Protein AF-A8YEK2-F1 (afdb_monomer_lite)

pLDDT: mean 83.88, std 12.46, range [36.69, 96.44]

Structure (mmCIF, N/CA/C/O backbone):
data_AF-A8YEK2-F1
#
_entry.id   AF-A8YEK2-F1
#
loop_
_atom_site.group_PDB
_atom_site.id
_atom_site.type_symbol
_atom_site.label_atom_id
_atom_site.label_alt_id
_atom_site.label_comp_id
_atom_site.label_asym_id
_atom_site.label_entity_id
_atom_site.label_seq_id
_atom_site.pdbx_PDB_ins_code
_atom_site.Cartn_x
_atom_site.Cartn_y
_atom_site.Cartn_z
_atom_site.occupancy
_atom_site.B_iso_or_equiv
_atom_site.auth_seq_id
_atom_site.auth_comp_id
_atom_site.auth_asym_id
_atom_site.auth_atom_id
_atom_site.pdbx_PDB_model_num
ATOM 1 N N . MET A 1 1 ? -45.375 12.744 57.322 1.00 36.69 1 MET A N 1
ATOM 2 C CA . MET A 1 1 ? -44.792 13.806 56.476 1.00 36.69 1 MET A CA 1
ATOM 3 C C . MET A 1 1 ? -43.717 13.178 55.595 1.00 36.69 1 MET A C 1
ATOM 5 O O . MET A 1 1 ? -42.594 13.023 56.049 1.00 36.69 1 MET A O 1
ATOM 9 N N . SER A 1 2 ? -44.073 12.709 54.395 1.00 46.47 2 SER A N 1
ATOM 10 C CA . SER A 1 2 ? -43.096 12.183 53.431 1.00 46.47 2 SER A CA 1
ATOM 11 C C . SER A 1 2 ? -42.508 13.374 52.676 1.00 46.47 2 SER A C 1
ATOM 13 O O . SER A 1 2 ? -43.218 14.061 51.947 1.00 46.47 2 SER A O 1
ATOM 15 N N . SER A 1 3 ? -41.241 13.679 52.941 1.00 51.81 3 SER A N 1
ATOM 16 C CA . SER A 1 3 ? -40.473 14.622 52.134 1.00 51.81 3 SER A CA 1
ATOM 17 C C . SER A 1 3 ? -40.240 13.994 50.757 1.00 51.81 3 SER A C 1
ATOM 19 O O . SER A 1 3 ? -39.742 12.876 50.678 1.00 51.81 3 SER A O 1
ATOM 21 N N . THR A 1 4 ? -40.569 14.706 49.680 1.00 59.44 4 THR A N 1
ATOM 22 C CA . THR A 1 4 ? -40.248 14.332 48.288 1.00 59.44 4 THR A CA 1
ATOM 23 C C . THR A 1 4 ? -38.767 14.508 47.945 1.00 59.44 4 THR A C 1
ATOM 25 O O . THR A 1 4 ? -38.359 14.251 46.816 1.00 59.44 4 THR A O 1
ATOM 28 N N . LYS A 1 5 ? -37.949 14.967 48.899 1.00 64.44 5 LYS A N 1
ATOM 29 C CA . LYS A 1 5 ? -36.533 15.248 48.678 1.00 64.44 5 LYS A CA 1
ATOM 30 C C . LYS A 1 5 ? -35.699 13.990 48.879 1.00 64.44 5 LYS A C 1
ATOM 32 O O . LYS A 1 5 ? -35.540 13.506 49.999 1.00 64.44 5 LYS A O 1
ATOM 37 N N . THR A 1 6 ? -35.124 13.508 47.786 1.00 79.19 6 THR A N 1
ATOM 38 C CA . THR A 1 6 ? -34.118 12.438 47.747 1.00 79.19 6 THR A CA 1
ATOM 39 C C . THR A 1 6 ? -32.766 12.842 48.349 1.00 79.19 6 THR A C 1
ATOM 41 O O . THR A 1 6 ? -31.870 12.007 48.419 1.00 79.19 6 THR A O 1
ATOM 44 N N . ASP A 1 7 ? -32.615 14.079 48.836 1.00 81.75 7 ASP A N 1
ATOM 45 C CA . ASP A 1 7 ? -31.378 14.617 49.424 1.00 81.75 7 ASP A CA 1
ATOM 46 C C . ASP A 1 7 ? -30.803 13.717 50.524 1.00 81.75 7 ASP A C 1
ATOM 48 O O . ASP A 1 7 ? -29.603 13.461 50.549 1.00 81.75 7 ASP A O 1
ATOM 52 N N . PHE A 1 8 ? -31.663 13.165 51.389 1.00 84.19 8 PHE A N 1
ATOM 53 C CA . PHE A 1 8 ? -31.227 12.244 52.440 1.00 84.19 8 PHE A CA 1
ATOM 54 C C . PHE A 1 8 ? -30.558 10.992 51.860 1.00 84.19 8 PHE A C 1
ATOM 56 O O . PHE A 1 8 ? -29.527 10.557 52.362 1.00 84.19 8 PHE A O 1
ATOM 63 N N . PHE A 1 9 ? -31.114 10.429 50.784 1.00 86.19 9 PHE A N 1
ATOM 64 C CA . PHE A 1 9 ? -30.526 9.266 50.128 1.00 86.19 9 PHE A CA 1
ATOM 65 C C . PHE A 1 9 ? -29.167 9.612 49.519 1.00 86.19 9 PHE A C 1
ATOM 67 O O . PHE A 1 9 ? -28.196 8.903 49.768 1.00 86.19 9 PHE A O 1
ATOM 74 N N . TYR A 1 10 ? -29.069 10.712 48.770 1.00 87.00 10 TYR A N 1
ATOM 75 C CA . TYR A 1 10 ? -27.814 11.068 48.111 1.00 87.00 10 TYR A CA 1
ATOM 76 C C . TYR A 1 10 ? -26.707 11.431 49.108 1.00 87.00 10 TYR A C 1
ATOM 78 O O . TYR A 1 10 ? -25.601 10.921 48.973 1.00 87.00 10 TYR A O 1
ATOM 86 N N . GLN A 1 11 ? -27.018 12.220 50.138 1.00 88.25 11 GLN A N 1
ATOM 87 C CA . GLN A 1 11 ? -26.027 12.702 51.108 1.00 88.25 11 GLN A CA 1
ATOM 88 C C . GLN A 1 11 ? -25.652 11.650 52.159 1.00 88.25 11 GLN A C 1
ATOM 90 O O . GLN A 1 11 ? -24.489 11.509 52.516 1.00 88.25 11 GLN A O 1
ATOM 95 N N . GLN A 1 12 ? -26.628 10.905 52.690 1.00 86.62 12 GLN A N 1
ATOM 96 C CA . GLN A 1 12 ? -26.387 10.025 53.844 1.00 86.62 12 GLN A CA 1
ATOM 97 C C . GLN A 1 12 ? -26.151 8.565 53.454 1.00 86.62 12 GLN A C 1
ATOM 99 O O . GLN A 1 12 ? -25.608 7.802 54.251 1.00 86.62 12 GLN A O 1
ATOM 104 N N . ILE A 1 13 ? -26.568 8.153 52.251 1.00 86.62 13 ILE A N 1
ATOM 105 C CA . ILE A 1 13 ? -26.487 6.754 51.806 1.0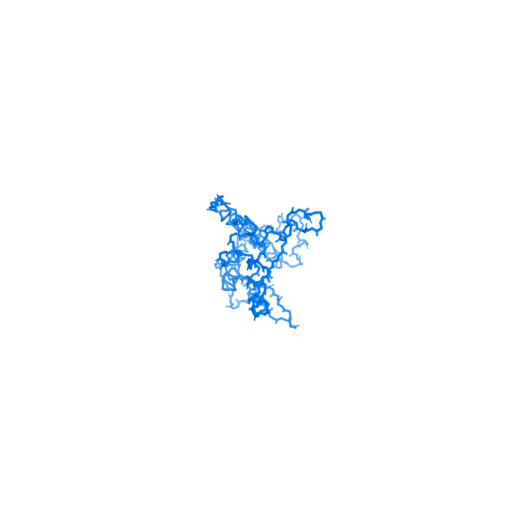0 86.62 13 ILE A CA 1
ATOM 106 C C . ILE A 1 13 ? -25.574 6.618 50.583 1.00 86.62 13 ILE A C 1
ATOM 108 O O . ILE A 1 13 ? -24.619 5.842 50.624 1.00 86.62 13 ILE A O 1
ATOM 112 N N . ALA A 1 14 ? -25.842 7.356 49.502 1.00 88.12 14 ALA A N 1
ATOM 113 C CA . ALA A 1 14 ? -25.131 7.190 48.238 1.00 88.12 14 ALA A CA 1
ATOM 114 C C . ALA A 1 14 ? -23.698 7.733 48.299 1.00 88.12 14 ALA A C 1
ATOM 116 O O . ALA A 1 14 ? -22.773 7.014 47.937 1.00 88.12 14 ALA A O 1
ATOM 117 N N . GLU A 1 15 ? -23.491 8.954 48.796 1.00 89.62 15 GLU A N 1
ATOM 118 C CA . GLU A 1 15 ? -22.173 9.598 48.861 1.00 89.62 15 GLU A CA 1
ATOM 119 C C . GLU A 1 15 ? -21.142 8.771 49.665 1.00 89.62 15 GLU A C 1
ATOM 121 O O . GLU A 1 15 ? -20.092 8.445 49.106 1.00 89.62 15 GLU A O 1
ATOM 126 N N . PRO A 1 16 ? -21.428 8.277 50.891 1.00 90.25 16 PRO A N 1
ATOM 127 C CA . PRO A 1 16 ? -20.495 7.408 51.617 1.00 90.25 16 PRO A CA 1
ATOM 128 C C . PRO A 1 16 ? -20.203 6.070 50.923 1.00 90.25 16 PRO A C 1
ATOM 130 O O . PRO A 1 16 ? -19.145 5.477 51.146 1.00 90.25 16 PRO A O 1
ATOM 133 N N . ALA A 1 17 ? -21.141 5.555 50.122 1.00 89.38 17 ALA A N 1
ATOM 134 C CA . ALA A 1 17 ? -20.961 4.318 49.366 1.00 89.38 17 ALA A CA 1
ATOM 135 C C . ALA A 1 17 ? -20.128 4.546 48.096 1.00 89.38 17 ALA A C 1
ATOM 137 O O . ALA A 1 17 ? -19.213 3.769 47.825 1.00 89.38 17 ALA A O 1
ATOM 138 N N . ILE A 1 18 ? -20.399 5.628 47.362 1.00 87.88 18 ILE A N 1
ATOM 139 C CA . ILE A 1 18 ? -19.689 6.017 46.139 1.00 87.88 18 ILE A CA 1
ATOM 140 C C . ILE A 1 18 ? -18.229 6.338 46.459 1.00 87.88 18 ILE A C 1
ATOM 142 O O . ILE A 1 18 ? -17.346 5.804 45.795 1.00 87.88 18 ILE A O 1
ATOM 146 N N . THR A 1 19 ? -17.944 7.102 47.517 1.00 88.44 19 THR A N 1
ATOM 147 C CA . THR A 1 19 ? -16.567 7.459 47.910 1.00 88.44 19 THR A CA 1
ATOM 148 C C . THR A 1 19 ? -15.678 6.233 48.154 1.00 88.44 19 THR A C 1
ATOM 150 O O . THR A 1 19 ? -14.480 6.281 47.898 1.00 88.44 19 THR A O 1
ATOM 153 N N . LYS A 1 20 ? -16.247 5.093 48.576 1.00 90.31 20 LYS A N 1
ATOM 154 C CA . LYS A 1 20 ? -15.490 3.839 48.765 1.00 90.31 20 LYS A CA 1
ATOM 155 C C . LYS A 1 20 ? -15.088 3.153 47.455 1.00 90.31 20 LYS A C 1
ATOM 157 O O . LYS A 1 20 ? -14.165 2.341 47.463 1.00 90.31 20 LYS A O 1
ATOM 162 N N . VAL A 1 21 ? -15.796 3.425 46.359 1.00 89.62 21 VAL A N 1
ATOM 163 C CA . VAL A 1 21 ? -15.631 2.730 45.069 1.00 89.62 21 VAL A CA 1
ATOM 164 C C . VAL A 1 21 ? -15.229 3.655 43.924 1.00 89.62 21 VAL A C 1
ATOM 166 O O . VAL A 1 21 ? -14.851 3.162 42.867 1.00 89.62 21 VAL A O 1
ATOM 169 N N . ILE A 1 22 ? -15.275 4.977 44.109 1.00 85.75 22 ILE A N 1
ATOM 170 C CA . ILE A 1 22 ? -15.063 5.953 43.033 1.00 85.75 22 ILE A CA 1
ATOM 171 C C . ILE A 1 22 ? -13.666 5.853 42.415 1.00 85.75 22 ILE A C 1
ATOM 173 O O . ILE A 1 22 ? -13.527 5.975 41.206 1.00 85.75 22 ILE A O 1
ATOM 177 N N . GLU A 1 23 ? -12.650 5.518 43.213 1.00 86.88 23 GLU A N 1
ATOM 178 C CA . GLU A 1 23 ? -11.283 5.290 42.723 1.00 86.88 23 GLU A CA 1
ATOM 179 C C . GLU A 1 23 ? -11.127 3.960 41.960 1.00 86.88 23 GLU A C 1
ATOM 181 O O . GLU A 1 23 ? -10.153 3.760 41.237 1.00 86.88 23 GLU A O 1
ATOM 186 N N . GLN A 1 24 ? -12.086 3.040 42.101 1.00 90.31 24 GLN A N 1
ATOM 187 C CA . GLN A 1 24 ? -12.080 1.730 41.438 1.00 90.31 24 GLN A CA 1
ATOM 188 C C . GLN A 1 24 ? -12.814 1.761 40.092 1.00 90.31 24 GLN A C 1
ATOM 190 O O . GLN A 1 24 ? -12.617 0.876 39.256 1.00 90.31 24 GLN A O 1
ATOM 195 N N . ILE A 1 25 ? -13.662 2.767 39.873 1.00 85.06 25 ILE A N 1
ATOM 196 C CA . ILE A 1 25 ? -14.484 2.899 38.674 1.00 85.06 25 ILE A CA 1
ATOM 197 C C . ILE A 1 25 ? -13.842 3.935 37.757 1.00 85.06 25 ILE A C 1
ATOM 199 O O . ILE A 1 25 ? -13.677 5.096 38.116 1.00 85.06 25 ILE A O 1
ATOM 203 N N . LYS A 1 26 ? -13.516 3.529 36.530 1.00 83.88 26 LYS A N 1
ATOM 204 C CA . LYS A 1 26 ? -13.131 4.475 35.479 1.00 83.88 26 LYS A CA 1
ATOM 205 C C . LYS A 1 26 ? -14.396 5.024 34.837 1.00 83.88 26 LYS A C 1
ATOM 207 O O . LYS A 1 26 ? -15.181 4.254 34.290 1.00 83.88 26 LYS A O 1
ATOM 212 N N . PHE A 1 27 ? -14.576 6.335 34.890 1.00 84.62 27 PHE A N 1
ATOM 213 C CA . PHE A 1 27 ? -15.700 7.018 34.262 1.00 84.62 27 PHE A CA 1
ATOM 214 C C . PHE A 1 27 ? -15.237 8.308 33.585 1.00 84.62 27 PHE A C 1
ATOM 216 O O . PHE A 1 27 ? -14.155 8.829 33.859 1.00 84.62 27 PHE A O 1
ATOM 223 N N . THR A 1 28 ? -16.076 8.816 32.692 1.00 83.62 28 THR A N 1
ATOM 224 C CA . THR A 1 28 ? -15.924 10.124 32.060 1.00 83.62 28 THR A CA 1
ATOM 225 C C . THR A 1 28 ? -17.251 10.852 32.205 1.00 83.62 28 THR A C 1
ATOM 227 O O . THR A 1 28 ? -18.308 10.249 32.034 1.00 83.62 28 THR A O 1
ATOM 230 N N . HIS A 1 29 ? -17.189 12.130 32.564 1.00 84.81 29 HIS A N 1
ATOM 231 C CA . HIS A 1 29 ? -18.342 13.008 32.712 1.00 84.81 29 HIS A CA 1
ATOM 232 C C . HIS A 1 29 ? -18.150 14.211 31.792 1.00 84.81 29 HIS A C 1
ATOM 234 O O . HIS A 1 29 ? -17.053 14.763 31.726 1.00 84.81 29 HIS A O 1
ATOM 240 N N . PHE A 1 30 ? -19.213 14.615 31.111 1.00 84.69 30 PHE A N 1
ATOM 241 C CA . PHE A 1 30 ? -19.267 15.850 30.344 1.00 84.69 30 PHE A CA 1
ATOM 242 C C . PHE A 1 30 ? -20.660 16.455 30.489 1.00 84.69 30 PHE A C 1
ATOM 244 O O . PHE A 1 30 ? -21.650 15.725 30.570 1.00 84.69 30 PHE A O 1
ATOM 251 N N . ASP A 1 31 ? -20.719 17.783 30.525 1.00 84.12 31 ASP A N 1
ATOM 252 C CA . ASP A 1 31 ? -21.965 18.533 30.609 1.00 84.12 31 ASP A CA 1
ATOM 253 C C . ASP A 1 31 ? -22.311 19.120 29.233 1.00 84.12 31 ASP A C 1
ATOM 255 O O . ASP A 1 31 ? -21.562 19.914 28.665 1.00 84.12 31 ASP A O 1
ATOM 259 N N . LEU A 1 32 ? -23.467 18.731 28.691 1.00 81.12 32 LEU A N 1
ATOM 260 C CA . LEU A 1 32 ? -23.976 19.236 27.412 1.00 81.12 32 LEU A CA 1
ATOM 261 C C . LEU A 1 32 ? -24.475 20.687 27.496 1.00 81.12 32 LEU A C 1
ATOM 263 O O . LEU A 1 32 ? -24.857 21.262 26.482 1.00 81.12 32 LEU A O 1
ATOM 267 N N . GLN A 1 33 ? -24.511 21.288 28.680 1.00 82.62 33 GLN A N 1
ATOM 268 C CA . GLN A 1 33 ? -24.783 22.711 28.854 1.00 82.62 33 GLN A CA 1
ATOM 269 C C . GLN A 1 33 ? -23.504 23.552 28.694 1.00 82.62 33 GLN A C 1
ATOM 271 O O . GLN A 1 33 ? -23.597 24.735 28.376 1.00 82.62 33 GLN A O 1
ATOM 276 N N . GLU A 1 34 ? -22.319 22.942 28.822 1.00 81.75 34 GLU A N 1
ATOM 277 C CA . GLU A 1 34 ? -21.000 23.587 28.705 1.00 81.75 34 GLU A CA 1
ATOM 278 C C . GLU A 1 34 ? -20.349 23.372 27.320 1.00 81.75 34 GLU A C 1
ATOM 280 O O . GLU A 1 34 ? -19.126 23.321 27.178 1.00 81.75 34 GLU A O 1
ATOM 285 N N . LEU A 1 35 ? -21.170 23.248 26.270 1.00 70.50 35 LEU A N 1
ATOM 286 C CA . LEU A 1 35 ? -20.732 22.924 24.903 1.00 70.50 35 LEU A CA 1
ATOM 287 C C . LEU A 1 35 ? -19.715 23.906 24.312 1.00 70.50 35 LEU A C 1
ATOM 289 O O . LEU A 1 35 ? -18.928 23.507 23.461 1.00 70.50 35 LEU A O 1
ATOM 293 N N . GLU A 1 36 ? -19.705 25.165 24.753 1.00 71.31 36 GLU A N 1
ATOM 294 C CA . GLU A 1 36 ? -18.755 26.178 24.267 1.00 71.31 36 GLU A CA 1
ATOM 295 C C . GLU A 1 36 ? -17.289 25.807 24.547 1.00 71.31 36 GLU A C 1
ATOM 297 O O . GLU A 1 36 ? -16.398 26.242 23.820 1.00 71.31 36 GLU A O 1
ATOM 302 N N . ASN A 1 37 ? -17.041 24.968 25.559 1.00 68.06 37 ASN A N 1
ATOM 303 C CA . ASN A 1 37 ? -15.702 24.540 25.968 1.00 68.06 37 ASN A CA 1
ATOM 304 C C . ASN A 1 37 ? -15.381 23.087 25.580 1.00 68.06 37 ASN A C 1
ATOM 306 O O . ASN A 1 37 ? -14.303 22.591 25.914 1.00 68.06 37 ASN A O 1
ATOM 310 N N . LEU A 1 38 ? -16.300 22.392 24.903 1.00 70.50 38 LEU A N 1
ATOM 311 C CA . LEU A 1 38 ? -16.163 20.978 24.564 1.00 70.50 38 LEU A CA 1
ATOM 312 C C . LEU A 1 38 ? -16.007 20.793 23.054 1.00 70.50 38 LEU A C 1
ATOM 314 O O . LEU A 1 38 ? -16.780 21.326 22.260 1.00 70.50 38 LEU A O 1
ATOM 318 N N . ASP A 1 39 ? -15.032 19.975 22.650 1.00 79.00 39 ASP A N 1
ATOM 319 C CA . ASP A 1 39 ? -14.944 19.533 21.262 1.00 79.00 39 ASP A CA 1
ATOM 320 C C . ASP A 1 39 ? -16.093 18.553 20.982 1.00 79.00 39 ASP A C 1
ATOM 322 O O . ASP A 1 39 ? -16.094 17.397 21.418 1.00 79.00 39 ASP A O 1
ATOM 326 N N . LEU A 1 40 ? -17.101 19.035 20.252 1.00 79.81 40 LEU A N 1
ATOM 327 C CA . LEU A 1 40 ? -18.253 18.253 19.803 1.00 79.81 40 LEU A CA 1
ATOM 328 C C . LEU A 1 40 ? -17.841 16.948 19.114 1.00 79.81 40 LEU A C 1
ATOM 330 O O . LEU A 1 40 ? -18.556 15.947 19.205 1.00 79.81 40 LEU A O 1
ATOM 334 N N . LEU A 1 41 ? -16.686 16.941 18.443 1.00 80.12 41 LEU A N 1
ATOM 335 C CA . LEU A 1 41 ? -16.166 15.760 17.773 1.00 80.12 41 LEU A CA 1
ATOM 336 C C . LEU A 1 41 ? -15.792 14.657 18.771 1.00 80.12 41 LEU A C 1
ATOM 338 O O . LEU A 1 41 ? -15.984 13.476 18.480 1.00 80.12 41 LEU A O 1
ATOM 342 N N . ASP A 1 42 ? -15.284 15.014 19.946 1.00 81.69 42 ASP A N 1
ATOM 343 C CA . ASP A 1 42 ? -14.876 14.048 20.963 1.00 81.69 42 ASP A CA 1
ATOM 344 C C . ASP A 1 42 ? -16.073 13.496 21.739 1.00 81.69 42 ASP A C 1
ATOM 346 O O . ASP A 1 42 ? -16.140 12.286 21.969 1.00 81.69 42 ASP A O 1
ATOM 350 N N . ILE A 1 43 ? -17.077 14.330 22.032 1.00 84.94 43 ILE A N 1
ATOM 351 C CA . ILE A 1 43 ? -18.364 13.861 22.574 1.00 84.94 43 ILE A CA 1
ATOM 352 C C . ILE A 1 43 ? -19.009 12.870 21.603 1.00 84.94 43 ILE A C 1
ATOM 354 O O . ILE A 1 43 ? -19.435 11.788 22.009 1.00 84.94 43 ILE A O 1
ATOM 358 N N . TYR A 1 44 ? -19.036 13.211 20.312 1.00 83.75 44 TYR A N 1
ATOM 359 C CA . TYR A 1 44 ? -19.581 12.337 19.278 1.00 83.75 44 TYR A CA 1
ATOM 360 C C . TYR A 1 44 ? -18.854 10.987 19.225 1.00 83.75 44 TYR A C 1
ATOM 362 O O . TYR A 1 44 ? -19.498 9.944 19.152 1.00 83.75 44 TYR A O 1
ATOM 370 N N . LYS A 1 45 ? -17.518 10.972 19.328 1.00 82.81 45 LYS A N 1
ATOM 371 C CA . LYS A 1 45 ? -16.745 9.720 19.388 1.00 82.81 45 LYS A CA 1
ATOM 372 C C . LYS A 1 45 ? -17.068 8.897 20.634 1.00 82.81 45 LYS A C 1
ATOM 374 O O . LYS A 1 45 ? -17.220 7.686 20.512 1.00 82.81 45 LYS A O 1
ATOM 379 N N . ILE A 1 46 ? -17.174 9.515 21.812 1.00 86.31 46 ILE A N 1
ATOM 380 C CA . ILE A 1 46 ? -17.486 8.807 23.068 1.00 86.31 46 ILE A CA 1
ATOM 381 C C . ILE A 1 46 ? -18.890 8.198 23.016 1.00 86.31 46 ILE A C 1
ATOM 383 O O . ILE A 1 46 ? -19.099 7.074 23.466 1.00 86.31 46 ILE A O 1
ATOM 387 N N . LEU A 1 47 ? -19.847 8.927 22.444 1.00 87.81 47 LEU A N 1
ATOM 388 C CA . LEU A 1 47 ? -21.231 8.480 22.302 1.00 87.81 47 LEU A CA 1
ATOM 389 C C . LEU A 1 47 ? -21.473 7.614 21.059 1.00 87.81 47 LEU A C 1
ATOM 391 O O . LEU A 1 47 ? -22.598 7.171 20.833 1.00 87.81 47 LEU A O 1
ATOM 395 N N . SER A 1 48 ? -20.437 7.351 20.262 1.00 86.62 48 SER A N 1
ATOM 396 C CA . SER A 1 48 ? -20.551 6.495 19.087 1.00 86.62 48 SER A CA 1
ATOM 397 C C . SER A 1 48 ? -20.904 5.053 19.488 1.00 86.62 48 SER A C 1
ATOM 399 O O . SER A 1 48 ? -20.440 4.568 20.531 1.00 86.62 48 SER A O 1
ATOM 401 N N . PRO A 1 49 ? -21.696 4.328 18.674 1.00 82.94 49 PRO A N 1
ATOM 402 C CA . PRO A 1 49 ? -21.988 2.916 18.909 1.00 82.94 49 PRO A CA 1
ATOM 403 C C . PRO A 1 49 ? -20.718 2.083 19.074 1.00 82.94 49 PRO A C 1
ATOM 405 O O . PRO A 1 49 ? -20.680 1.166 19.890 1.00 82.94 49 PRO A O 1
ATOM 408 N N . GLU A 1 50 ? -19.658 2.419 18.342 1.00 83.44 50 GLU A N 1
ATOM 409 C CA . GLU A 1 50 ? -18.385 1.722 18.406 1.00 83.44 50 GLU A CA 1
ATOM 410 C C . GLU A 1 50 ? -17.735 1.844 19.782 1.00 83.44 50 GLU A C 1
ATOM 412 O O . GLU A 1 50 ? -17.248 0.848 20.320 1.00 83.44 50 GLU A O 1
ATOM 417 N N . HIS A 1 51 ? -17.767 3.038 20.377 1.00 85.31 51 HIS A N 1
ATOM 418 C CA . HIS A 1 51 ? -17.227 3.268 21.713 1.00 85.31 51 HIS A CA 1
ATOM 419 C C . HIS A 1 51 ? -18.120 2.658 22.802 1.00 85.31 51 HIS A C 1
ATOM 421 O O . HIS A 1 51 ? -17.627 1.927 23.662 1.00 85.31 51 HIS A O 1
ATOM 427 N N . LEU A 1 52 ? -19.436 2.890 22.739 1.00 87.38 52 LEU A N 1
ATOM 428 C CA . LEU A 1 52 ? -20.388 2.435 23.759 1.00 87.38 52 LEU A CA 1
ATOM 429 C C . LEU A 1 52 ? -20.566 0.912 23.782 1.00 87.38 52 LEU A C 1
ATOM 431 O O . LEU A 1 52 ? -20.641 0.310 24.852 1.00 87.38 52 LEU A O 1
ATOM 435 N N . LEU A 1 53 ? -20.617 0.278 22.609 1.00 86.56 53 LEU A N 1
ATOM 436 C CA . LEU A 1 53 ? -20.781 -1.173 22.473 1.00 86.56 53 LEU A CA 1
ATOM 437 C C . LEU A 1 53 ? -19.439 -1.905 22.378 1.00 86.56 53 LEU A C 1
ATOM 439 O O . LEU A 1 53 ? -19.417 -3.127 22.220 1.00 86.56 53 LEU A O 1
ATOM 443 N N . LYS A 1 54 ? -18.321 -1.173 22.485 1.00 79.62 54 LYS A N 1
ATOM 444 C CA . LYS A 1 54 ? -16.963 -1.718 22.402 1.00 79.62 54 LYS A CA 1
ATOM 445 C C . LYS A 1 54 ? -16.740 -2.512 21.108 1.00 79.62 54 LYS A C 1
ATOM 447 O O . LYS A 1 54 ? -16.075 -3.552 21.108 1.00 79.62 54 LYS A O 1
ATOM 452 N N . LEU A 1 55 ? -17.332 -2.040 20.011 1.00 78.06 55 LEU A N 1
ATOM 453 C CA . LEU A 1 55 ? -17.166 -2.656 18.700 1.00 78.06 55 LEU A CA 1
ATOM 454 C C . LEU A 1 55 ? -15.745 -2.394 18.194 1.00 78.06 55 LEU A C 1
ATOM 456 O O . LEU A 1 55 ? -15.123 -1.394 18.563 1.00 78.06 55 LEU A O 1
ATOM 460 N N . PRO A 1 56 ? -15.214 -3.274 17.333 1.00 65.00 56 PRO A N 1
ATOM 461 C CA . PRO A 1 56 ? -13.968 -2.995 16.642 1.00 65.00 56 PRO A CA 1
ATOM 462 C C . PRO A 1 56 ? -14.086 -1.668 15.883 1.00 65.00 56 PRO A C 1
ATOM 464 O O . PRO A 1 56 ? -14.906 -1.516 14.979 1.00 65.00 56 PRO A O 1
ATOM 467 N N . PHE A 1 57 ? -13.253 -0.702 16.261 1.00 60.50 57 PHE A N 1
ATOM 468 C CA . PHE A 1 57 ? -13.150 0.573 15.569 1.00 60.50 57 PHE A CA 1
ATOM 469 C C . PHE A 1 57 ? -12.554 0.302 14.177 1.00 60.50 57 PHE A C 1
ATOM 471 O O . PHE A 1 57 ? -11.427 -0.175 14.062 1.00 60.50 57 PHE A O 1
ATOM 478 N N . VAL A 1 58 ? -13.288 0.600 13.100 1.00 54.88 58 VAL A N 1
ATOM 479 C CA . VAL A 1 58 ? -12.847 0.367 11.700 1.00 54.88 58 VAL A CA 1
ATOM 480 C C . VAL A 1 58 ? -11.640 1.250 11.311 1.00 54.88 58 VAL A C 1
ATOM 482 O O . VAL A 1 58 ? -11.085 1.136 10.222 1.00 54.88 58 VAL A O 1
ATOM 485 N N . ASN A 1 59 ? -11.204 2.130 12.212 1.00 48.44 59 ASN A N 1
ATOM 486 C CA . ASN A 1 59 ? -10.247 3.201 11.951 1.00 48.44 59 ASN A CA 1
ATOM 487 C C . ASN A 1 59 ? -8.771 2.852 12.190 1.00 48.44 59 ASN A C 1
ATOM 489 O O . ASN A 1 59 ? -7.929 3.730 12.044 1.00 48.44 59 ASN A O 1
ATOM 493 N N . ASP A 1 60 ? -8.428 1.582 12.416 1.00 46.38 60 ASP A N 1
ATOM 494 C CA . ASP A 1 60 ? -7.069 1.098 12.113 1.00 46.38 60 ASP A CA 1
ATOM 495 C C . ASP A 1 60 ? -6.947 0.635 10.651 1.00 46.38 60 ASP A C 1
ATOM 497 O O . ASP A 1 60 ? -6.139 -0.224 10.297 1.00 46.38 60 ASP A O 1
ATOM 501 N N . SER A 1 61 ? -7.701 1.283 9.761 1.00 49.72 61 SER A N 1
ATOM 502 C CA . SER A 1 61 ? -7.554 1.249 8.303 1.00 49.72 61 SER A CA 1
ATOM 503 C C . SER A 1 61 ? -6.143 1.632 7.815 1.00 49.72 61 SER A C 1
ATOM 505 O O . SER A 1 61 ? -5.821 1.401 6.652 1.00 49.72 61 SER A O 1
ATOM 507 N N . ASN A 1 62 ? -5.273 2.130 8.704 1.00 49.25 62 ASN A N 1
ATOM 508 C CA . ASN A 1 62 ? -3.848 2.361 8.452 1.00 49.25 62 ASN A CA 1
ATOM 509 C C . ASN A 1 62 ? -2.943 1.152 8.738 1.00 49.25 62 ASN A C 1
ATOM 511 O O . ASN A 1 62 ? -1.760 1.179 8.386 1.00 49.25 62 ASN A O 1
ATOM 515 N N . THR A 1 63 ? -3.460 0.070 9.325 1.00 55.38 63 THR A N 1
ATOM 516 C CA . THR A 1 63 ? -2.700 -1.180 9.407 1.00 55.38 63 THR A CA 1
ATOM 517 C C . THR A 1 63 ? -2.845 -1.907 8.080 1.00 55.38 63 THR A C 1
ATOM 519 O O . THR A 1 63 ? -3.725 -2.741 7.883 1.00 55.38 63 THR A O 1
ATOM 522 N N . LEU A 1 64 ? -1.967 -1.550 7.143 1.00 65.44 64 LEU A N 1
ATOM 523 C CA . LEU A 1 64 ? -1.835 -2.214 5.854 1.00 65.44 64 LEU A CA 1
ATOM 524 C C . LEU A 1 64 ? -1.794 -3.736 6.063 1.00 65.44 64 LEU A C 1
ATOM 526 O O . LEU A 1 64 ? -0.881 -4.255 6.713 1.00 65.44 64 LEU A O 1
ATOM 530 N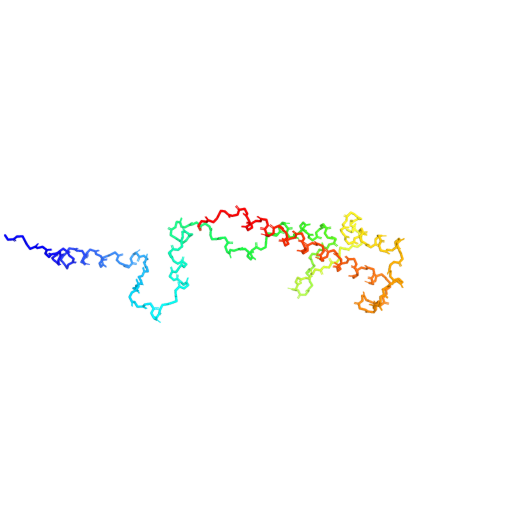 N . ASN A 1 65 ? -2.783 -4.450 5.519 1.00 82.00 65 ASN A N 1
ATOM 531 C CA . ASN A 1 65 ? -2.802 -5.909 5.519 1.00 82.00 65 ASN A CA 1
ATOM 532 C C . ASN A 1 65 ? -1.561 -6.396 4.752 1.00 82.00 65 ASN A C 1
ATOM 534 O O . ASN A 1 65 ? -1.523 -6.354 3.525 1.00 82.00 65 ASN A O 1
ATOM 538 N N . LYS A 1 66 ? -0.516 -6.792 5.492 1.00 84.94 66 LYS A N 1
ATOM 539 C CA . LYS A 1 66 ? 0.796 -7.147 4.929 1.00 84.94 66 LYS A CA 1
ATOM 540 C C . LYS A 1 66 ? 0.702 -8.262 3.880 1.00 84.94 66 LYS A C 1
ATOM 542 O O . LYS A 1 66 ? 1.308 -8.082 2.829 1.00 84.94 66 LYS A O 1
ATOM 547 N N . PRO A 1 67 ? -0.046 -9.364 4.109 1.00 89.75 67 PRO A N 1
ATOM 548 C CA . PRO A 1 67 ? -0.307 -10.350 3.063 1.00 89.75 67 PRO A CA 1
ATOM 549 C C . PRO A 1 67 ? -0.885 -9.732 1.788 1.00 89.75 67 PRO A C 1
ATOM 551 O O . PRO A 1 67 ? -0.298 -9.892 0.726 1.00 89.75 67 PRO A O 1
ATOM 554 N N . PHE A 1 68 ? -1.972 -8.960 1.893 1.00 88.56 68 PHE A N 1
ATOM 555 C CA . PHE A 1 68 ? -2.590 -8.314 0.730 1.00 88.56 68 PHE A CA 1
ATOM 556 C C . PHE A 1 68 ? -1.619 -7.382 -0.003 1.00 88.56 68 PHE A C 1
ATOM 558 O O . PHE A 1 68 ? -1.540 -7.406 -1.225 1.00 88.56 68 PHE A O 1
ATOM 565 N N . TYR A 1 69 ? -0.858 -6.576 0.737 1.00 90.12 69 TYR A N 1
ATOM 566 C CA . TYR A 1 69 ? 0.131 -5.669 0.163 1.00 90.12 69 TYR A CA 1
ATOM 567 C C . TYR A 1 69 ? 1.248 -6.409 -0.581 1.00 90.12 69 TYR A C 1
ATOM 569 O O . TYR A 1 69 ? 1.609 -6.011 -1.685 1.00 90.12 69 TYR A O 1
ATOM 577 N N . ASN A 1 70 ? 1.771 -7.493 -0.005 1.00 91.50 70 ASN A N 1
ATOM 578 C CA . ASN A 1 70 ? 2.810 -8.296 -0.644 1.00 91.50 70 ASN A CA 1
ATOM 579 C C . ASN A 1 70 ? 2.293 -8.961 -1.927 1.00 91.50 70 ASN A C 1
ATOM 581 O O . ASN A 1 70 ? 2.979 -8.915 -2.944 1.00 91.50 70 ASN A O 1
ATOM 585 N N . GLU A 1 71 ? 1.075 -9.508 -1.901 1.00 93.19 71 GLU A N 1
ATOM 586 C CA . GLU A 1 71 ? 0.427 -10.070 -3.094 1.00 93.19 71 GLU A CA 1
ATOM 587 C C . GLU A 1 71 ? 0.164 -8.997 -4.157 1.00 93.19 71 GLU A C 1
ATOM 589 O O . GLU A 1 71 ? 0.376 -9.224 -5.347 1.00 93.19 71 GLU A O 1
ATOM 594 N N . LEU A 1 72 ? -0.240 -7.792 -3.746 1.00 93.81 72 LEU A N 1
ATOM 595 C CA . LEU A 1 72 ? -0.436 -6.678 -4.669 1.00 93.81 72 LEU A CA 1
ATOM 596 C C . LEU A 1 72 ? 0.874 -6.300 -5.370 1.00 93.81 72 LEU A C 1
ATOM 598 O O . LEU A 1 72 ? 0.886 -6.148 -6.590 1.00 93.81 72 LEU A O 1
ATOM 602 N N . LEU A 1 73 ? 1.979 -6.181 -4.626 1.00 94.69 73 LEU A N 1
ATOM 603 C CA . LEU A 1 73 ? 3.299 -5.960 -5.220 1.00 94.69 73 LEU A CA 1
ATOM 604 C C . LEU A 1 73 ? 3.681 -7.104 -6.166 1.00 94.69 73 LEU A C 1
ATOM 606 O O . LEU A 1 73 ? 4.152 -6.837 -7.272 1.00 94.69 73 LEU A O 1
ATOM 610 N N . TYR A 1 74 ? 3.414 -8.353 -5.773 1.00 94.19 74 TYR A N 1
ATOM 611 C CA . TYR A 1 74 ? 3.704 -9.527 -6.589 1.00 94.19 74 TYR A CA 1
ATOM 612 C C . TYR A 1 74 ? 2.978 -9.491 -7.943 1.00 94.19 74 TYR A C 1
ATOM 614 O O . TYR A 1 74 ? 3.620 -9.611 -8.984 1.00 94.19 74 TYR A O 1
ATOM 622 N N . ILE A 1 75 ? 1.670 -9.207 -7.947 1.00 94.81 75 ILE A N 1
ATOM 623 C CA . ILE A 1 75 ? 0.857 -9.062 -9.169 1.00 94.81 75 ILE A CA 1
ATOM 624 C C . ILE A 1 75 ? 1.385 -7.931 -10.066 1.00 94.81 75 ILE A C 1
ATOM 626 O O . ILE A 1 75 ? 1.373 -8.044 -11.295 1.00 94.81 75 ILE A O 1
ATOM 630 N N . ILE A 1 76 ? 1.870 -6.836 -9.472 1.00 96.44 76 ILE A N 1
ATOM 631 C CA . ILE A 1 76 ? 2.481 -5.738 -10.234 1.00 96.44 76 ILE A CA 1
ATOM 632 C C . ILE A 1 76 ? 3.796 -6.174 -10.891 1.00 96.44 76 ILE A C 1
ATOM 634 O O . ILE A 1 76 ? 4.084 -5.734 -12.002 1.00 96.44 76 ILE A O 1
ATOM 638 N N . GLY A 1 77 ? 4.577 -7.028 -10.227 1.00 96.06 77 GLY A N 1
ATOM 639 C CA . GLY A 1 77 ? 5.969 -7.337 -10.583 1.00 96.06 77 GLY A CA 1
ATOM 640 C C . GLY A 1 77 ? 6.994 -6.563 -9.740 1.00 96.06 77 GLY A C 1
ATOM 641 O O . GLY A 1 77 ? 8.125 -6.323 -10.171 1.00 96.06 77 GLY A O 1
ATOM 642 N N . LEU A 1 78 ? 6.597 -6.132 -8.539 1.00 96.12 78 LEU A N 1
ATOM 643 C CA . LEU A 1 78 ? 7.413 -5.383 -7.585 1.00 96.12 78 LEU A CA 1
ATOM 644 C C . LEU A 1 78 ? 7.694 -6.200 -6.320 1.00 96.12 78 LEU A C 1
ATOM 646 O O . LEU A 1 78 ? 6.985 -7.144 -5.982 1.00 96.12 78 LEU A O 1
ATOM 650 N N . THR A 1 79 ? 8.723 -5.799 -5.580 1.00 94.19 79 THR A N 1
ATOM 651 C CA . THR A 1 79 ? 9.061 -6.367 -4.273 1.00 94.19 79 THR A CA 1
ATOM 652 C C . THR A 1 79 ? 9.590 -5.294 -3.321 1.00 94.19 79 THR A C 1
ATOM 654 O O . THR A 1 79 ? 10.102 -4.255 -3.750 1.00 94.19 79 THR A O 1
ATOM 657 N N . GLU A 1 80 ? 9.452 -5.533 -2.016 1.00 92.31 80 GLU A N 1
ATOM 658 C CA . GLU A 1 80 ? 10.012 -4.668 -0.978 1.00 92.31 80 GLU A CA 1
ATOM 659 C C . GLU A 1 80 ? 11.467 -5.070 -0.698 1.00 92.31 80 GLU A C 1
ATOM 661 O O . GLU A 1 80 ? 11.764 -6.193 -0.291 1.00 92.31 80 GLU A O 1
ATOM 666 N N . ILE A 1 81 ? 12.386 -4.127 -0.879 1.00 89.44 81 ILE A N 1
ATOM 667 C CA . ILE A 1 81 ? 13.817 -4.290 -0.646 1.00 89.44 81 ILE A CA 1
ATOM 668 C C . ILE A 1 81 ? 14.195 -3.469 0.587 1.00 89.44 81 ILE A C 1
ATOM 670 O O . ILE A 1 81 ? 13.803 -2.311 0.734 1.00 89.44 81 ILE A O 1
ATOM 674 N N . LYS A 1 82 ? 14.978 -4.064 1.489 1.00 87.19 82 LYS A N 1
ATOM 675 C CA . LYS A 1 82 ? 15.582 -3.340 2.612 1.00 87.19 82 LYS A CA 1
ATOM 676 C C . LYS A 1 82 ? 16.953 -2.833 2.186 1.00 87.19 82 LYS A C 1
ATOM 678 O O . LYS A 1 82 ? 17.868 -3.636 2.033 1.00 87.19 82 LYS A O 1
ATOM 683 N N . ASP A 1 83 ? 17.096 -1.521 2.049 1.00 85.75 83 ASP A N 1
ATOM 684 C CA . ASP A 1 83 ? 18.388 -0.876 1.812 1.00 85.75 83 ASP A CA 1
ATOM 685 C C . ASP A 1 83 ? 18.688 0.122 2.933 1.00 85.75 83 ASP A C 1
ATOM 687 O O . ASP A 1 83 ? 17.886 1.010 3.224 1.00 85.75 83 ASP A O 1
ATOM 691 N N . LYS A 1 84 ? 19.833 -0.048 3.606 1.00 83.38 84 LYS A N 1
ATOM 692 C CA . LYS A 1 84 ? 20.326 0.846 4.676 1.00 83.38 84 LYS A CA 1
ATOM 693 C C . LYS A 1 84 ? 19.263 1.227 5.727 1.00 83.38 84 LYS A C 1
ATOM 695 O O . LYS A 1 84 ? 19.195 2.367 6.180 1.00 83.38 84 LYS A O 1
ATOM 700 N N . GLY A 1 85 ? 18.409 0.272 6.104 1.00 82.88 85 GLY A N 1
ATOM 701 C CA . GLY A 1 85 ? 17.340 0.469 7.093 1.00 82.88 85 GLY A CA 1
ATOM 702 C C . GLY A 1 85 ? 16.063 1.130 6.559 1.00 82.88 85 GLY A C 1
ATOM 703 O O . GLY A 1 85 ? 15.083 1.219 7.296 1.00 82.88 85 GLY A O 1
ATOM 704 N N . LYS A 1 86 ? 16.026 1.537 5.285 1.00 84.50 86 LYS A N 1
ATOM 705 C CA . LYS A 1 86 ? 14.821 2.013 4.599 1.00 84.50 86 LYS A CA 1
ATOM 706 C C . LYS A 1 86 ? 14.187 0.883 3.790 1.00 84.50 86 LYS A C 1
ATOM 708 O O . LYS A 1 86 ? 14.871 0.063 3.180 1.00 84.50 86 LYS A O 1
ATOM 713 N N . LYS A 1 87 ? 12.857 0.849 3.799 1.00 85.44 87 LYS A N 1
ATOM 714 C CA . LYS A 1 87 ? 12.051 0.002 2.919 1.00 85.44 87 LYS A CA 1
ATOM 715 C C . LYS A 1 87 ? 11.871 0.731 1.594 1.00 85.44 87 LYS A C 1
ATOM 717 O O . LYS A 1 87 ? 11.340 1.839 1.578 1.00 85.44 87 LYS A O 1
ATOM 722 N N . LEU A 1 88 ? 12.343 0.124 0.515 1.00 89.62 88 LEU A N 1
ATOM 723 C CA . LEU A 1 88 ? 12.186 0.605 -0.851 1.00 89.62 88 LEU A CA 1
ATOM 724 C C . LEU A 1 88 ? 11.338 -0.394 -1.630 1.00 89.62 88 LEU A C 1
ATOM 726 O O . LEU A 1 88 ? 11.380 -1.589 -1.359 1.00 89.62 88 LEU A O 1
ATOM 730 N N . ILE A 1 89 ? 10.579 0.095 -2.603 1.00 92.31 89 ILE A N 1
ATOM 731 C CA . ILE A 1 89 ? 9.833 -0.752 -3.534 1.00 92.31 89 ILE A CA 1
ATOM 732 C C . ILE A 1 89 ? 10.570 -0.699 -4.866 1.00 92.31 89 ILE A C 1
ATOM 734 O O . ILE A 1 89 ? 10.882 0.388 -5.352 1.00 92.31 89 ILE A O 1
ATOM 738 N N . GLY A 1 90 ? 10.858 -1.859 -5.447 1.00 92.50 90 GLY A N 1
ATOM 739 C CA . GLY A 1 90 ? 11.563 -1.958 -6.722 1.00 92.50 90 GLY A CA 1
ATOM 740 C C . GLY A 1 90 ? 11.073 -3.125 -7.567 1.00 92.50 90 GLY A C 1
ATOM 741 O O . GLY A 1 90 ? 10.354 -3.995 -7.074 1.00 92.50 90 GLY A O 1
ATOM 742 N N . ARG A 1 91 ? 11.468 -3.136 -8.846 1.00 93.81 91 ARG A N 1
ATOM 743 C CA . ARG A 1 91 ? 11.227 -4.264 -9.757 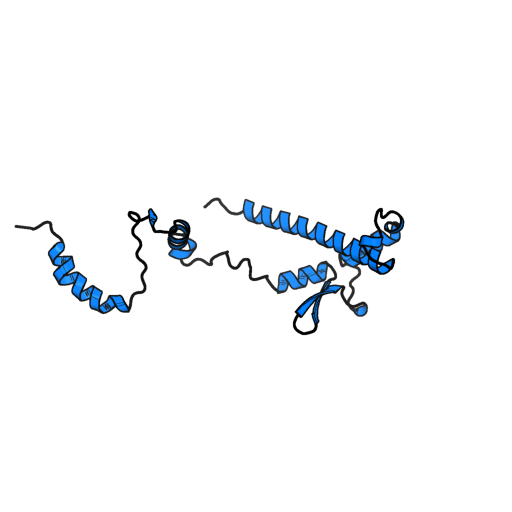1.00 93.81 91 ARG A CA 1
ATOM 744 C C . ARG A 1 91 ? 11.837 -5.537 -9.182 1.00 93.81 91 ARG A C 1
ATOM 746 O O . ARG A 1 91 ? 12.911 -5.498 -8.578 1.00 93.81 91 ARG A O 1
ATOM 753 N N . MET A 1 92 ? 11.170 -6.663 -9.401 1.00 92.00 92 MET A N 1
ATOM 754 C CA . MET A 1 92 ? 11.748 -7.969 -9.096 1.00 92.00 92 MET A CA 1
ATOM 755 C C . MET A 1 92 ? 13.083 -8.174 -9.828 1.00 92.00 92 MET A C 1
ATOM 757 O O . MET A 1 92 ? 13.298 -7.686 -10.947 1.00 92.00 92 MET A O 1
ATOM 761 N N . LYS A 1 93 ? 13.990 -8.905 -9.173 1.00 91.12 93 LYS A N 1
ATOM 762 C CA . LYS A 1 93 ? 15.259 -9.331 -9.774 1.00 91.12 93 LYS A CA 1
ATOM 763 C C . LYS A 1 93 ? 14.975 -10.205 -10.984 1.00 91.12 93 LYS A C 1
ATOM 765 O O . LYS A 1 93 ? 13.981 -10.915 -10.984 1.00 91.12 93 LYS A O 1
ATOM 770 N N . GLU A 1 94 ? 15.865 -10.191 -11.971 1.00 87.62 94 GLU A N 1
ATOM 771 C CA . GLU A 1 94 ? 15.682 -10.914 -13.239 1.00 87.62 94 GLU A CA 1
ATOM 772 C C . GLU A 1 94 ? 15.258 -12.373 -13.064 1.00 87.62 94 GLU A C 1
ATOM 774 O O . GLU A 1 94 ? 14.294 -12.790 -13.691 1.00 87.62 94 GLU A O 1
ATOM 779 N N . CYS A 1 95 ? 15.898 -13.109 -12.152 1.00 88.69 95 CYS A N 1
ATOM 780 C CA . CYS A 1 95 ? 15.575 -14.514 -11.890 1.00 88.69 95 CYS A CA 1
ATOM 781 C C . CYS A 1 95 ? 14.175 -14.744 -11.293 1.00 88.69 95 CYS A C 1
ATOM 783 O O . CYS A 1 95 ? 13.662 -15.854 -11.376 1.00 88.69 95 CYS A O 1
ATOM 785 N N . ASP A 1 96 ? 13.587 -13.714 -10.680 1.00 88.88 96 ASP A N 1
ATOM 786 C CA . ASP A 1 96 ? 12.297 -13.769 -9.986 1.00 88.88 96 ASP A CA 1
ATOM 787 C C . ASP A 1 96 ? 11.185 -13.052 -10.778 1.00 88.88 96 ASP A C 1
ATOM 789 O O . ASP A 1 96 ? 10.034 -13.006 -10.334 1.00 88.88 96 ASP A O 1
ATOM 793 N N . ARG A 1 97 ? 11.510 -12.450 -11.934 1.00 90.94 97 ARG A N 1
ATOM 794 C CA . ARG A 1 97 ? 10.520 -11.771 -12.778 1.00 90.94 97 ARG A CA 1
ATOM 795 C C . ARG A 1 97 ? 9.518 -12.793 -13.299 1.00 90.94 97 ARG A C 1
ATOM 797 O O . ARG A 1 97 ? 9.879 -13.861 -13.782 1.00 90.94 97 ARG A O 1
ATOM 804 N N . CYS A 1 98 ? 8.244 -12.435 -13.206 1.00 91.06 98 CYS A N 1
ATOM 805 C CA . CYS A 1 98 ? 7.147 -13.241 -13.716 1.00 91.06 98 CYS A CA 1
ATOM 806 C C . CYS A 1 98 ? 6.555 -12.552 -14.948 1.00 91.06 98 CYS A C 1
ATOM 808 O O . CYS A 1 98 ? 6.013 -11.450 -14.823 1.00 91.06 98 CYS A O 1
ATOM 810 N N . ASP A 1 99 ? 6.588 -13.221 -16.104 1.00 87.81 99 ASP A N 1
ATOM 811 C CA . ASP A 1 99 ? 6.038 -12.705 -17.371 1.00 87.81 99 ASP A CA 1
ATOM 812 C C . ASP A 1 99 ? 4.555 -12.317 -17.251 1.00 87.81 99 ASP A C 1
ATOM 814 O O . ASP A 1 99 ? 4.081 -11.383 -17.890 1.00 87.81 99 ASP A O 1
ATOM 818 N N . GLY A 1 100 ? 3.820 -13.006 -16.371 1.00 90.38 100 GLY A N 1
ATOM 819 C CA . GLY A 1 100 ? 2.415 -12.731 -16.073 1.00 90.38 100 GLY A CA 1
ATOM 820 C C . GLY A 1 100 ? 2.158 -11.483 -15.218 1.00 90.38 100 GLY A C 1
ATOM 821 O O . GLY A 1 100 ? 0.999 -11.113 -15.037 1.00 90.38 100 GLY A O 1
ATOM 822 N N . SER A 1 101 ? 3.191 -10.827 -14.685 1.00 95.56 101 SER A N 1
ATOM 823 C CA . SER A 1 101 ? 3.014 -9.605 -13.895 1.00 95.56 101 SER A CA 1
ATOM 824 C C . SER A 1 101 ? 2.601 -8.420 -14.772 1.00 95.56 101 SER A C 1
ATOM 826 O O . SER A 1 101 ? 2.805 -8.408 -15.989 1.00 95.56 101 SER A O 1
ATOM 828 N N . LEU A 1 102 ? 1.980 -7.407 -14.166 1.00 96.00 102 LEU A N 1
ATOM 829 C CA . LEU A 1 102 ? 1.458 -6.261 -14.916 1.00 96.00 102 LEU A CA 1
ATOM 830 C C . LEU A 1 102 ? 2.561 -5.464 -15.617 1.00 96.00 102 LEU A C 1
ATOM 832 O O . LEU A 1 102 ? 2.375 -5.066 -16.766 1.00 96.00 102 LEU A O 1
ATOM 836 N N . ILE A 1 103 ? 3.705 -5.263 -14.954 1.00 96.44 103 ILE A N 1
ATOM 837 C CA . ILE A 1 103 ? 4.837 -4.543 -15.541 1.00 96.44 103 ILE A CA 1
ATOM 838 C C . ILE A 1 103 ? 5.411 -5.316 -16.728 1.00 96.44 103 ILE A C 1
ATOM 840 O O . ILE A 1 103 ? 5.577 -4.719 -17.788 1.00 96.44 103 ILE A O 1
ATOM 844 N N . GLU A 1 104 ? 5.673 -6.618 -16.595 1.00 95.44 104 GLU A N 1
ATOM 845 C CA . GLU A 1 104 ? 6.287 -7.401 -17.680 1.00 95.44 104 GLU A CA 1
ATOM 846 C C . GLU A 1 104 ? 5.349 -7.524 -18.892 1.00 95.44 104 GLU A C 1
ATOM 848 O O . GLU A 1 104 ? 5.768 -7.301 -20.031 1.00 95.44 104 GLU A O 1
ATOM 853 N N . ASN A 1 105 ? 4.048 -7.733 -18.659 1.00 95.06 105 ASN A N 1
ATOM 854 C CA . ASN A 1 105 ? 3.042 -7.694 -19.722 1.00 95.06 105 ASN A CA 1
ATOM 855 C C . ASN A 1 105 ? 2.977 -6.329 -20.418 1.00 95.06 105 ASN A C 1
ATOM 857 O O . ASN A 1 105 ? 2.884 -6.250 -21.646 1.00 95.06 105 ASN A O 1
ATOM 861 N N . ALA A 1 106 ? 3.014 -5.239 -19.647 1.00 94.62 106 ALA A N 1
ATOM 862 C CA . ALA A 1 106 ? 3.010 -3.897 -20.207 1.00 94.62 106 ALA A CA 1
ATOM 863 C C . ALA A 1 106 ? 4.278 -3.638 -21.032 1.00 94.62 106 ALA A C 1
ATOM 865 O O . ALA A 1 106 ? 4.155 -3.142 -22.147 1.00 94.62 106 ALA A O 1
ATOM 866 N N . ILE A 1 107 ? 5.464 -4.020 -20.545 1.00 94.62 107 ILE A N 1
ATOM 867 C CA . ILE A 1 107 ? 6.729 -3.902 -21.287 1.00 94.62 107 ILE A CA 1
ATOM 868 C C . ILE A 1 107 ? 6.636 -4.658 -22.612 1.00 94.62 107 ILE A C 1
ATOM 870 O O . ILE A 1 107 ? 6.822 -4.047 -23.661 1.00 94.62 107 ILE A O 1
ATOM 874 N N . SER A 1 108 ? 6.255 -5.939 -22.584 1.00 93.69 108 SER A N 1
ATOM 875 C CA . SER A 1 108 ? 6.110 -6.764 -23.792 1.00 93.69 108 SER A CA 1
ATOM 876 C C . SER A 1 108 ? 5.159 -6.125 -24.816 1.00 93.69 108 SER A C 1
ATOM 878 O O . SER A 1 108 ? 5.418 -6.092 -26.025 1.00 93.69 108 SER A O 1
ATOM 880 N N . ARG A 1 109 ? 4.055 -5.533 -24.341 1.00 93.06 109 ARG A N 1
ATOM 881 C CA . ARG A 1 109 ? 3.091 -4.863 -25.218 1.00 93.06 109 ARG A CA 1
ATOM 882 C C . ARG A 1 109 ? 3.595 -3.530 -25.767 1.00 93.06 109 ARG A C 1
ATOM 884 O O . ARG A 1 109 ? 3.273 -3.190 -26.902 1.00 93.06 109 ARG A O 1
ATOM 891 N N . LEU A 1 110 ? 4.326 -2.758 -24.972 1.00 91.50 110 LEU A N 1
ATOM 892 C CA . LEU A 1 110 ? 4.880 -1.468 -25.381 1.00 91.50 110 LEU A CA 1
ATOM 893 C C . LEU A 1 110 ? 6.003 -1.643 -26.404 1.00 91.50 110 LEU A C 1
ATOM 895 O O . LEU A 1 110 ? 6.042 -0.892 -27.379 1.00 91.50 110 LEU A O 1
ATOM 899 N N . ASP A 1 111 ? 6.846 -2.652 -26.194 1.00 90.38 111 ASP A N 1
ATOM 900 C CA . ASP A 1 111 ? 7.953 -3.021 -27.072 1.00 90.38 111 ASP A CA 1
ATOM 901 C C . ASP A 1 111 ? 7.439 -3.541 -28.425 1.00 90.38 111 ASP A C 1
ATOM 903 O O . ASP A 1 111 ? 7.755 -2.988 -29.474 1.00 90.38 111 ASP A O 1
ATOM 907 N N . SER A 1 112 ? 6.499 -4.496 -28.414 1.00 90.81 112 SER A N 1
ATOM 908 C CA . SER A 1 112 ? 5.898 -5.037 -29.651 1.00 90.81 112 SER A CA 1
ATOM 909 C C . SER A 1 112 ? 5.147 -4.011 -30.509 1.00 90.81 112 SER A C 1
ATOM 911 O O . SER A 1 112 ? 4.923 -4.242 -31.697 1.00 90.81 112 SER A O 1
ATOM 913 N N . LEU A 1 113 ? 4.719 -2.895 -29.920 1.00 88.19 113 LEU A N 1
ATOM 914 C CA . LEU A 1 113 ? 4.000 -1.824 -30.608 1.00 88.19 113 LEU A CA 1
ATOM 915 C C . LEU A 1 113 ? 4.890 -0.619 -30.954 1.00 88.19 113 LEU A C 1
ATOM 917 O O . LEU A 1 113 ? 4.349 0.389 -31.420 1.00 88.19 113 LEU A O 1
ATOM 921 N N . ASP A 1 114 ? 6.197 -0.702 -30.683 1.00 84.25 114 ASP A N 1
ATOM 922 C CA . ASP A 1 114 ? 7.185 0.369 -30.860 1.00 84.25 114 ASP A CA 1
ATOM 923 C C . ASP A 1 114 ? 6.696 1.724 -30.305 1.00 84.25 114 ASP A C 1
ATOM 925 O O . ASP A 1 114 ? 6.716 2.780 -30.947 1.00 84.25 114 ASP A O 1
ATOM 929 N N . LYS A 1 115 ? 6.129 1.688 -29.090 1.00 80.00 115 LYS A N 1
ATOM 930 C CA . LYS A 1 115 ? 5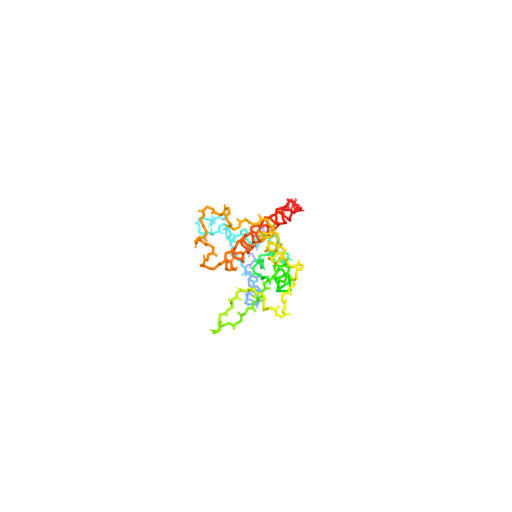.493 2.870 -28.481 1.00 80.00 115 LYS A CA 1
ATOM 931 C C . LYS A 1 115 ? 6.483 3.864 -27.900 1.00 80.00 115 LYS A C 1
ATOM 933 O O . LYS A 1 115 ? 6.111 5.021 -27.712 1.00 80.00 115 LYS A O 1
ATOM 938 N N . ILE A 1 116 ? 7.723 3.445 -27.663 1.00 78.00 116 ILE A N 1
ATOM 939 C CA . ILE A 1 116 ? 8.790 4.319 -27.167 1.00 78.00 116 ILE A CA 1
ATOM 940 C C . ILE A 1 116 ? 9.130 5.393 -28.199 1.00 78.00 116 ILE A C 1
ATOM 942 O O . ILE A 1 116 ? 9.198 6.567 -27.840 1.00 78.00 116 ILE A O 1
ATOM 946 N N . ALA A 1 117 ? 9.211 5.031 -29.483 1.00 76.25 117 ALA A N 1
ATOM 947 C CA . ALA A 1 117 ? 9.453 5.977 -30.572 1.00 76.25 117 ALA A CA 1
ATOM 948 C C . ALA A 1 117 ? 8.343 7.040 -30.723 1.00 76.25 117 ALA A C 1
ATOM 950 O O . ALA A 1 117 ? 8.554 8.091 -31.324 1.00 76.25 117 ALA A O 1
ATOM 951 N N . GLN A 1 118 ? 7.153 6.785 -30.166 1.00 79.06 118 GLN A N 1
ATOM 952 C CA . GLN A 1 118 ? 5.985 7.672 -30.229 1.00 79.06 118 GLN A CA 1
ATOM 953 C C . GLN A 1 118 ? 5.828 8.549 -28.974 1.00 79.06 118 GLN A C 1
ATOM 955 O O . GLN A 1 118 ? 4.859 9.311 -28.870 1.00 79.06 118 GLN A O 1
ATOM 960 N N . LEU A 1 119 ? 6.744 8.448 -28.004 1.00 79.31 119 LEU A N 1
ATOM 961 C CA . LEU A 1 119 ? 6.711 9.267 -26.798 1.00 79.31 119 LEU A CA 1
ATOM 962 C C . LEU A 1 119 ? 7.015 10.728 -27.131 1.00 79.31 119 LEU A C 1
ATOM 964 O O . LEU A 1 119 ? 8.027 11.049 -27.743 1.00 79.31 119 LEU A O 1
ATOM 968 N N . LYS A 1 120 ? 6.151 11.634 -26.663 1.00 79.38 120 LYS A N 1
ATOM 969 C CA . LYS A 1 120 ? 6.367 13.081 -26.815 1.00 79.38 120 LYS A CA 1
ATOM 970 C C . LYS A 1 120 ? 7.565 13.573 -25.997 1.00 79.38 120 LYS A C 1
ATOM 972 O O . LYS A 1 120 ? 8.311 14.422 -26.469 1.00 79.38 120 LYS A O 1
ATOM 977 N N . ASN A 1 121 ? 7.747 13.016 -24.796 1.00 83.81 121 ASN A N 1
ATOM 978 C CA . ASN A 1 121 ? 8.760 13.433 -23.825 1.00 83.81 121 ASN A CA 1
ATOM 979 C C . ASN A 1 121 ? 9.503 12.197 -23.266 1.00 83.81 121 ASN A C 1
ATOM 981 O O . ASN A 1 121 ? 9.294 11.829 -22.110 1.00 83.81 121 ASN A O 1
ATOM 985 N N . PRO A 1 122 ? 10.322 11.498 -24.072 1.00 82.94 122 PRO A N 1
ATOM 986 C CA . PRO A 1 122 ? 10.965 10.245 -23.659 1.00 82.94 122 PRO A CA 1
ATOM 987 C C . PRO A 1 122 ? 11.958 10.428 -22.500 1.00 82.94 122 PRO A C 1
ATOM 989 O O . PRO A 1 122 ? 12.101 9.530 -21.675 1.00 82.94 122 PRO A O 1
ATOM 992 N N . GLU A 1 123 ? 12.573 11.608 -22.384 1.00 85.81 123 GLU A N 1
ATOM 993 C CA . GLU A 1 123 ? 13.530 11.941 -21.318 1.00 85.81 123 GLU A CA 1
ATOM 994 C C . GLU A 1 123 ? 12.912 11.897 -19.907 1.00 85.81 123 GLU A C 1
ATOM 996 O O . GLU A 1 123 ? 13.618 11.684 -18.926 1.00 85.81 123 GLU A O 1
ATOM 1001 N N . GLU A 1 124 ? 11.585 12.042 -19.784 1.00 88.06 124 GLU A N 1
ATOM 1002 C CA . GLU A 1 124 ? 10.877 11.918 -18.498 1.00 88.06 124 GLU A CA 1
ATOM 1003 C C . GLU A 1 124 ? 10.866 10.481 -17.962 1.00 88.06 124 GLU A C 1
ATOM 1005 O O . GLU A 1 124 ? 10.632 10.260 -16.773 1.00 88.06 124 GLU A O 1
ATOM 1010 N N . PHE A 1 125 ? 11.087 9.500 -18.837 1.00 87.56 125 PHE A N 1
ATOM 1011 C CA . PHE A 1 125 ? 10.991 8.082 -18.510 1.00 87.56 125 PHE A CA 1
ATOM 1012 C C . PHE A 1 125 ? 12.356 7.409 -18.372 1.00 87.56 125 PHE A C 1
ATOM 1014 O O . PHE A 1 125 ? 12.403 6.238 -18.018 1.00 87.56 125 PHE A O 1
ATOM 1021 N N . GLY A 1 126 ? 13.461 8.115 -18.601 1.00 90.12 126 GLY A N 1
ATOM 1022 C CA . GLY A 1 126 ? 14.805 7.572 -18.428 1.00 90.12 126 GLY A CA 1
ATOM 1023 C C . GLY A 1 126 ? 15.728 7.884 -19.593 1.00 90.12 126 GLY A C 1
ATOM 1024 O O . GLY A 1 126 ? 15.335 8.489 -20.593 1.00 90.12 126 GLY A O 1
ATOM 1025 N N . THR A 1 127 ? 16.975 7.455 -19.435 1.00 89.00 127 THR A N 1
ATOM 1026 C CA . THR A 1 127 ? 18.058 7.736 -20.384 1.00 89.00 127 THR A CA 1
ATOM 1027 C C . THR A 1 127 ? 18.256 6.611 -21.390 1.00 89.00 127 THR A C 1
ATOM 1029 O O . THR A 1 127 ? 18.638 6.868 -22.529 1.00 89.00 127 THR A O 1
ATOM 1032 N N . THR A 1 128 ? 17.956 5.375 -20.990 1.00 91.19 128 THR A N 1
ATOM 1033 C CA . THR A 1 128 ? 18.029 4.192 -21.852 1.00 91.19 128 THR A CA 1
ATOM 1034 C C . THR A 1 128 ? 16.637 3.728 -22.267 1.00 91.19 128 THR A C 1
ATOM 1036 O O . THR A 1 128 ? 15.648 3.985 -21.577 1.00 91.19 128 THR A O 1
ATOM 1039 N N . ASP A 1 129 ? 16.538 3.015 -23.388 1.00 87.94 129 ASP A N 1
ATOM 1040 C CA . ASP A 1 129 ? 15.249 2.494 -23.858 1.00 87.94 129 ASP A CA 1
ATOM 1041 C C . ASP A 1 129 ? 14.650 1.469 -22.884 1.00 87.94 129 ASP A C 1
ATOM 1043 O O . ASP A 1 129 ? 13.438 1.459 -22.675 1.00 87.94 129 ASP A O 1
ATOM 1047 N N . GLU A 1 130 ? 15.488 0.683 -22.201 1.00 89.38 130 GLU A N 1
ATOM 1048 C CA . GLU A 1 130 ? 15.040 -0.237 -21.151 1.00 89.38 130 GLU A CA 1
ATOM 1049 C C . GLU A 1 130 ? 14.457 0.513 -19.942 1.00 89.38 130 GLU A C 1
ATOM 1051 O O . GLU A 1 130 ? 13.373 0.166 -19.462 1.00 89.38 130 GLU A O 1
ATOM 1056 N N . GLU A 1 131 ? 15.124 1.577 -19.475 1.00 91.19 131 GLU A N 1
ATOM 1057 C CA . GLU A 1 131 ? 14.602 2.437 -18.405 1.00 91.19 131 GLU A CA 1
ATOM 1058 C C . GLU A 1 131 ? 13.267 3.067 -18.808 1.00 91.19 131 GLU A C 1
ATOM 1060 O O . GLU A 1 131 ? 12.316 3.056 -18.023 1.00 91.19 131 GLU A O 1
ATOM 1065 N N . ARG A 1 132 ? 13.174 3.567 -20.047 1.00 92.50 132 ARG A N 1
ATOM 1066 C CA . ARG A 1 132 ? 11.962 4.195 -20.586 1.00 92.50 132 ARG A CA 1
ATOM 1067 C C . ARG A 1 132 ? 10.801 3.208 -20.665 1.00 92.50 132 ARG A C 1
ATOM 1069 O O . ARG A 1 132 ? 9.695 3.537 -20.224 1.00 92.50 132 ARG A O 1
ATOM 1076 N N . LEU A 1 133 ? 11.046 1.996 -21.168 1.00 92.19 133 LEU A N 1
ATOM 1077 C CA . LEU A 1 133 ? 10.064 0.909 -21.213 1.00 92.19 133 LEU A CA 1
ATOM 1078 C C . LEU A 1 133 ? 9.565 0.556 -19.815 1.00 92.19 133 LEU A C 1
ATOM 1080 O O . LEU A 1 133 ? 8.354 0.547 -19.576 1.00 92.19 133 LEU A O 1
ATOM 1084 N N . TYR A 1 134 ? 10.486 0.323 -18.881 1.00 93.94 134 TYR A N 1
ATOM 1085 C CA . TYR A 1 134 ? 10.141 -0.030 -17.511 1.00 93.94 134 TYR A CA 1
ATOM 1086 C C . TYR A 1 134 ? 9.353 1.082 -16.808 1.00 93.94 134 TYR A C 1
ATOM 1088 O O . TYR A 1 134 ? 8.287 0.819 -16.252 1.00 93.94 134 TYR A O 1
ATOM 1096 N N . ASN A 1 135 ? 9.823 2.330 -16.852 1.00 94.06 135 ASN A N 1
ATOM 1097 C CA . ASN A 1 135 ? 9.172 3.440 -16.155 1.00 94.06 135 ASN A CA 1
ATOM 1098 C C . ASN A 1 135 ? 7.792 3.760 -16.744 1.00 94.06 135 ASN A C 1
ATOM 1100 O O . ASN A 1 135 ? 6.858 4.079 -16.001 1.00 94.06 135 ASN A O 1
ATOM 1104 N N . MET A 1 136 ? 7.618 3.621 -18.062 1.00 93.31 136 MET A N 1
ATOM 1105 C CA . MET A 1 136 ? 6.302 3.739 -18.691 1.00 93.31 136 MET A CA 1
ATOM 1106 C C . MET A 1 136 ? 5.364 2.608 -18.249 1.00 93.31 136 MET A C 1
ATOM 1108 O O . MET A 1 136 ? 4.229 2.879 -17.844 1.00 93.31 136 MET A O 1
ATOM 1112 N N . ALA A 1 137 ? 5.830 1.359 -18.280 1.00 94.81 137 ALA A N 1
ATOM 1113 C CA . ALA A 1 137 ? 5.064 0.197 -17.836 1.00 94.81 137 ALA A CA 1
ATOM 1114 C C . ALA A 1 137 ? 4.665 0.293 -16.355 1.00 94.81 137 ALA A C 1
ATOM 1116 O O . ALA A 1 137 ? 3.508 0.047 -16.003 1.00 94.81 137 ALA A O 1
ATOM 1117 N N . LEU A 1 138 ? 5.588 0.728 -15.495 1.00 95.62 138 LEU A N 1
ATOM 1118 C CA . LEU A 1 138 ? 5.351 0.977 -14.077 1.00 95.62 138 LEU A CA 1
ATOM 1119 C C . LEU A 1 138 ? 4.272 2.045 -13.879 1.00 95.62 138 LEU A C 1
ATOM 1121 O O . LEU A 1 138 ? 3.302 1.821 -13.154 1.00 95.62 138 LEU A O 1
ATOM 1125 N N . ARG A 1 139 ? 4.393 3.191 -14.559 1.00 93.88 139 ARG A N 1
ATOM 1126 C CA . ARG A 1 139 ? 3.420 4.288 -14.453 1.00 93.88 139 ARG A CA 1
ATOM 1127 C C . ARG A 1 139 ? 2.029 3.863 -14.918 1.00 93.88 139 ARG A C 1
ATOM 1129 O O . ARG A 1 139 ? 1.036 4.224 -14.285 1.00 93.88 139 ARG A O 1
ATOM 1136 N N . LEU A 1 140 ? 1.938 3.106 -16.011 1.00 93.69 140 LEU A N 1
ATOM 1137 C CA . LEU A 1 140 ? 0.672 2.546 -16.488 1.00 93.69 140 LEU A CA 1
ATOM 1138 C C . LEU A 1 140 ? 0.073 1.585 -15.458 1.00 93.69 140 LEU A C 1
ATOM 1140 O O . LEU A 1 140 ? -1.096 1.737 -15.104 1.00 93.69 140 LEU A O 1
ATOM 1144 N N . SER A 1 141 ? 0.879 0.660 -14.937 1.00 95.62 141 SER A N 1
ATOM 1145 C CA . SER A 1 141 ? 0.453 -0.336 -13.948 1.00 95.62 141 SER A CA 1
ATOM 1146 C C . SER A 1 141 ? -0.064 0.321 -12.666 1.00 95.62 141 SER A C 1
ATOM 1148 O 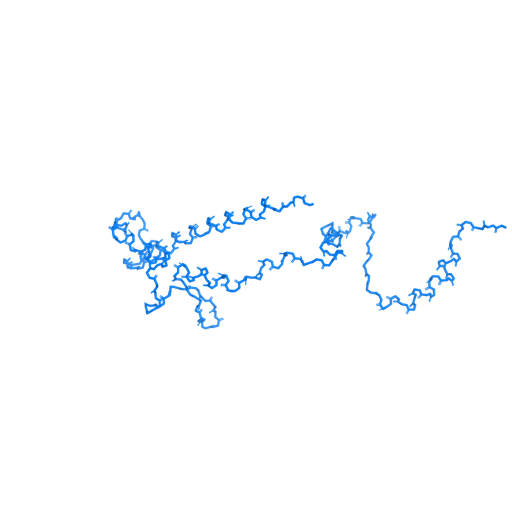O . SER A 1 141 ? -1.170 0.014 -12.222 1.00 95.62 141 SER A O 1
ATOM 1150 N N . ILE A 1 142 ? 0.670 1.299 -12.120 1.00 93.88 142 ILE A N 1
ATOM 1151 C CA . ILE A 1 142 ? 0.257 2.063 -10.931 1.00 93.88 142 ILE A CA 1
ATOM 1152 C C . ILE A 1 142 ? -1.064 2.800 -11.186 1.00 93.88 142 ILE A C 1
ATOM 1154 O O . ILE A 1 142 ? -1.977 2.727 -10.367 1.00 93.88 142 ILE A O 1
ATOM 1158 N N . ASN A 1 143 ? -1.203 3.486 -12.325 1.00 94.62 143 ASN A N 1
ATOM 1159 C CA . ASN A 1 143 ? -2.432 4.215 -12.647 1.00 94.62 143 ASN A CA 1
ATOM 1160 C C . ASN A 1 143 ? -3.652 3.291 -12.747 1.00 94.62 143 ASN A C 1
ATOM 1162 O O . ASN A 1 143 ? -4.724 3.633 -12.245 1.00 94.62 143 ASN A O 1
ATOM 1166 N N . TRP A 1 144 ? -3.506 2.129 -13.386 1.00 95.06 144 TRP A N 1
ATOM 1167 C CA . TRP A 1 144 ? -4.590 1.155 -13.497 1.00 95.06 144 TRP A CA 1
ATOM 1168 C C . TRP A 1 144 ? -4.976 0.569 -12.141 1.00 95.06 144 TRP A C 1
ATOM 1170 O O . TRP A 1 144 ? -6.162 0.521 -11.818 1.00 95.06 144 TRP A O 1
ATOM 1180 N N . ILE A 1 145 ? -3.999 0.204 -11.314 1.00 94.69 145 ILE A N 1
ATOM 1181 C CA . ILE A 1 145 ? -4.265 -0.336 -9.977 1.00 94.69 145 ILE A CA 1
ATOM 1182 C C . ILE A 1 145 ? -4.911 0.698 -9.077 1.00 94.69 145 ILE A C 1
ATOM 1184 O O . ILE A 1 145 ? -5.899 0.385 -8.424 1.00 94.69 145 ILE A O 1
ATOM 1188 N N . ASN A 1 146 ? -4.429 1.939 -9.089 1.00 93.31 146 ASN A N 1
ATOM 1189 C CA . ASN A 1 146 ? -5.039 3.012 -8.311 1.00 93.31 146 ASN A CA 1
ATOM 1190 C C . ASN A 1 146 ? -6.515 3.204 -8.685 1.00 93.31 146 ASN A C 1
ATOM 1192 O O . ASN A 1 146 ? -7.348 3.383 -7.800 1.00 93.31 146 ASN A O 1
ATOM 1196 N N . ARG A 1 147 ? -6.867 3.097 -9.974 1.00 95.50 147 ARG A N 1
ATOM 1197 C CA . ARG A 1 147 ? -8.269 3.140 -10.423 1.00 95.50 147 ARG A CA 1
ATOM 1198 C C . ARG A 1 147 ? -9.081 1.953 -9.904 1.00 95.50 147 ARG A C 1
ATOM 1200 O O . ARG A 1 147 ? -10.194 2.154 -9.430 1.00 95.50 147 ARG A O 1
ATOM 1207 N N . VAL A 1 148 ? -8.540 0.734 -9.958 1.00 93.31 148 VAL A N 1
ATOM 1208 C CA . VAL A 1 148 ? -9.220 -0.469 -9.440 1.00 93.31 148 VAL A CA 1
ATOM 1209 C C . VAL A 1 148 ? -9.417 -0.386 -7.925 1.00 93.31 148 VAL A C 1
ATOM 1211 O O . VAL A 1 148 ? -10.518 -0.641 -7.439 1.00 93.31 148 VAL A O 1
ATOM 1214 N N . LEU A 1 149 ? -8.387 0.018 -7.179 1.00 90.56 149 LEU A N 1
ATOM 1215 C CA . LEU A 1 149 ? -8.458 0.208 -5.729 1.00 90.56 149 LEU A CA 1
ATOM 1216 C C . LEU A 1 149 ? -9.473 1.290 -5.357 1.00 90.56 149 LEU A C 1
ATOM 1218 O O . LEU A 1 149 ? -10.248 1.101 -4.425 1.00 90.56 149 LEU A O 1
ATOM 1222 N N . PHE A 1 150 ? -9.519 2.388 -6.112 1.00 91.06 150 PHE A N 1
ATOM 1223 C CA . PHE A 1 150 ? -10.514 3.437 -5.918 1.00 91.06 150 PHE A CA 1
ATOM 1224 C C . PHE A 1 150 ? -11.943 2.922 -6.131 1.00 91.06 150 PHE A C 1
ATOM 1226 O O . PHE A 1 150 ? -12.812 3.167 -5.299 1.00 91.06 150 PHE A O 1
ATOM 1233 N N . LEU A 1 151 ? -12.185 2.148 -7.194 1.00 93.25 151 LEU A N 1
ATOM 1234 C CA . LEU A 1 151 ? -13.494 1.531 -7.433 1.00 93.25 151 LEU A CA 1
ATOM 1235 C C . LEU A 1 151 ? -13.882 0.558 -6.314 1.00 93.25 151 LEU A C 1
ATOM 1237 O O . LEU A 1 151 ? -15.031 0.558 -5.882 1.00 93.25 151 LEU A O 1
ATOM 1241 N N . LYS A 1 152 ? -12.928 -0.228 -5.803 1.00 87.19 152 LYS A N 1
ATOM 1242 C CA . LYS A 1 152 ? -13.155 -1.141 -4.671 1.00 87.19 152 LYS A CA 1
ATOM 1243 C C . LYS A 1 152 ? -13.455 -0.397 -3.371 1.00 87.19 152 LYS A C 1
ATOM 1245 O O . LYS A 1 152 ? -14.317 -0.824 -2.607 1.00 87.19 152 LYS A O 1
ATOM 1250 N N . LEU A 1 153 ? -12.785 0.729 -3.134 1.00 85.06 153 LEU A N 1
ATOM 1251 C CA . LEU A 1 153 ? -13.069 1.604 -2.000 1.00 85.06 153 LEU A CA 1
ATOM 1252 C C . LEU A 1 153 ? -14.492 2.176 -2.090 1.00 85.06 153 LEU A C 1
ATOM 1254 O O . LEU A 1 153 ? -15.230 2.117 -1.109 1.00 85.06 153 LEU A O 1
ATOM 1258 N N . LEU A 1 154 ? -14.882 2.686 -3.265 1.00 87.50 154 LEU A N 1
ATOM 1259 C CA . LEU A 1 154 ? -16.232 3.201 -3.507 1.00 87.50 154 LEU A CA 1
ATOM 1260 C C . LEU A 1 154 ? -17.294 2.117 -3.309 1.00 87.50 154 LEU A C 1
ATOM 1262 O O . LEU A 1 154 ? -18.277 2.348 -2.614 1.00 87.50 154 LEU A O 1
ATOM 1266 N N . GLU A 1 155 ? -17.084 0.922 -3.860 1.00 87.50 155 GLU A N 1
ATOM 1267 C CA . GLU A 1 155 ? -17.973 -0.229 -3.667 1.00 87.50 155 GLU A CA 1
ATOM 1268 C C . GLU A 1 155 ? -18.173 -0.540 -2.172 1.00 87.50 155 GLU A C 1
ATOM 1270 O O . GLU A 1 155 ? -19.305 -0.653 -1.704 1.00 87.50 155 GLU A O 1
ATOM 1275 N N . ALA A 1 156 ? -17.091 -0.584 -1.388 1.00 82.06 156 ALA A N 1
ATOM 1276 C CA . ALA A 1 156 ? -17.155 -0.827 0.055 1.00 82.06 156 ALA A CA 1
ATOM 1277 C C . ALA A 1 156 ? -17.839 0.305 0.850 1.00 82.06 156 ALA A C 1
ATOM 1279 O O . ALA A 1 156 ? -18.310 0.090 1.971 1.00 82.06 156 ALA A O 1
ATOM 1280 N N . GLN A 1 157 ? -17.866 1.526 0.315 1.00 78.38 157 GLN A N 1
ATOM 1281 C CA . GLN A 1 157 ? -18.616 2.640 0.897 1.00 78.38 157 GLN A CA 1
ATOM 1282 C C . GLN A 1 157 ? -20.102 2.571 0.536 1.00 78.38 157 GLN A C 1
ATOM 1284 O O . GLN A 1 157 ? -20.932 2.840 1.395 1.00 78.38 157 GLN A O 1
ATOM 1289 N N . LEU A 1 158 ? -20.440 2.154 -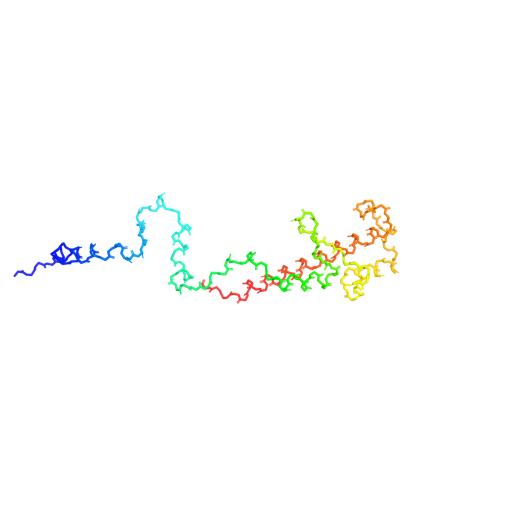0.686 1.00 82.12 158 LEU A N 1
ATOM 1290 C CA . LEU A 1 158 ? -21.824 2.021 -1.151 1.00 82.12 158 LEU A CA 1
ATOM 1291 C C . LEU A 1 158 ? -22.576 0.858 -0.488 1.00 82.12 158 LEU A C 1
ATOM 1293 O O . LEU A 1 158 ? -23.786 0.937 -0.310 1.00 82.12 158 LEU A O 1
ATOM 1297 N N . ILE A 1 159 ? -21.875 -0.221 -0.128 1.00 75.31 159 ILE A N 1
ATOM 1298 C CA . ILE A 1 159 ? -22.473 -1.407 0.513 1.00 75.31 159 ILE A CA 1
ATOM 1299 C C . ILE A 1 159 ? -22.676 -1.203 2.025 1.00 75.31 159 ILE A C 1
ATOM 1301 O O . ILE A 1 159 ? -23.428 -1.948 2.654 1.00 75.31 159 ILE A O 1
ATOM 1305 N N . ARG A 1 160 ? -22.045 -0.188 2.634 1.00 60.03 160 ARG A N 1
ATOM 1306 C CA . ARG A 1 160 ? -22.290 0.133 4.044 1.00 60.03 160 ARG A CA 1
ATOM 1307 C C . ARG A 1 160 ? -23.724 0.663 4.187 1.00 60.03 160 ARG A C 1
ATOM 1309 O O . ARG A 1 160 ? -24.034 1.676 3.562 1.00 60.03 160 ARG A O 1
ATOM 1316 N N . PRO A 1 161 ? -24.601 0.018 4.984 1.00 51.47 161 PRO A N 1
ATOM 1317 C CA . PRO A 1 161 ? -25.897 0.603 5.284 1.00 51.47 161 PRO A CA 1
ATOM 1318 C C . PRO A 1 161 ? -25.645 1.950 5.957 1.00 51.47 161 PRO A C 1
ATOM 1320 O O . PRO A 1 161 ? -24.771 2.046 6.820 1.00 51.47 161 PRO A O 1
ATOM 1323 N N . LEU A 1 162 ? -26.392 2.974 5.549 1.00 48.62 162 LEU A N 1
ATOM 1324 C CA . LEU A 1 162 ? -26.549 4.195 6.332 1.00 48.62 162 LEU A CA 1
ATOM 1325 C C . LEU A 1 162 ? -27.115 3.762 7.693 1.00 48.62 162 LEU A C 1
ATOM 1327 O O . LEU A 1 162 ? -28.303 3.455 7.788 1.00 48.62 162 LEU A O 1
ATOM 1331 N N . ALA A 1 163 ? -26.239 3.619 8.685 1.00 42.19 163 ALA A N 1
ATOM 1332 C CA . ALA A 1 163 ? -26.598 3.449 10.085 1.00 42.19 163 ALA A CA 1
ATOM 1333 C C . ALA A 1 163 ? -26.581 4.822 10.755 1.00 42.19 163 ALA A C 1
ATOM 1335 O O . ALA A 1 163 ? -25.650 5.601 10.443 1.00 42.19 163 ALA A O 1
#

Secondary structure (DSSP, 8-state):
-----THHHIIIIIHHHHHTTTTTS------TT-GGGS-HHHHHHHTSHHHHTTPPPTT-TTS--HHHHHHHHHHHTEEEEEETTEEEEEEPPGGG--TTSHHHHHHHHHHHTT-GGG-S-GGGG-SSHHHHHHHHHHHHHHHHHHHHHHHHHHHHHHSS---

Sequence (163 aa):
MSSTKTDFFYQQIAEPAITKVIEQIKFTHFDLQELENLDLLDIYKILSPEHLLKLPFVNDSNTLNKPFYNELLYIIGLTEIKDKGKKLIGRMKECDRCDGSLIENAISRLDSLDKIAQLKNPEEFGTTDEERLYNMALRLSINWINRVLFLKLLEAQLIRPLA

Organism: Microcystis aeruginosa (strain PCC 7806) (NCBI:txid267872)

InterPro domains:
  IPR055573 Domain of unknown function DUF7149 [PF23653] (2-60)
  IPR056716 Domain of unknown function DUF7814 [PF25120] (61-160)

Foldseek 3Di:
DDDPDCCCCVPVPVVVVCVVCVVVDDDDDDDPVPVVPDDPVVVCVCPPCCNVVVNPDPPVPVPPPVVVVQVLCVLQQWDWDQDPNDTDIDHDDPVSGDCNHQQNVQLVVCVVVVVCVVDPCQVVQHDDPVSSSNSVSSVVSVVVVVVVVVVVVVVVVVPDPPD

Radius of gyration: 30.06 Å; chains: 1; bounding box: 65×41×87 Å